Protein AF-A0A4Q7ZAU6-F1 (afdb_monomer_lite)

Foldseek 3Di:
DDDLVNCVVCLVVLLVVVDDDPVNVVSVVCCVVDVVSVVVSVVVNVVVVVVVPPPPPDDPDPVVVVVVVVCVVVVPDDDPDPPDDDDDDD

Structure (mmCIF, N/CA/C/O backbone):
data_AF-A0A4Q7ZAU6-F1
#
_entry.id   AF-A0A4Q7ZAU6-F1
#
loop_
_atom_site.group_PDB
_atom_site.id
_atom_site.type_symbol
_atom_site.label_atom_id
_atom_site.label_alt_id
_atom_site.label_comp_id
_atom_site.label_asym_id
_atom_site.label_entity_id
_atom_site.label_seq_id
_atom_site.pdbx_PDB_ins_code
_atom_site.Cartn_x
_atom_site.Cartn_y
_atom_site.Cartn_z
_atom_site.occupancy
_atom_site.B_iso_or_equiv
_atom_site.auth_seq_id
_atom_site.auth_comp_id
_atom_site.auth_asym_id
_atom_site.auth_atom_id
_atom_site.pdbx_PDB_model_num
ATOM 1 N N . MET A 1 1 ? 16.412 8.966 -6.708 1.00 61.72 1 MET A N 1
ATOM 2 C CA . MET A 1 1 ? 16.454 8.210 -5.436 1.00 61.72 1 MET A CA 1
ATOM 3 C C . MET A 1 1 ? 15.063 8.193 -4.826 1.00 61.72 1 MET A C 1
ATOM 5 O O . MET A 1 1 ? 14.560 9.257 -4.498 1.00 61.72 1 MET A O 1
ATOM 9 N N . LEU A 1 2 ? 14.436 7.022 -4.713 1.00 73.25 2 LEU A N 1
ATOM 10 C CA . LEU A 1 2 ? 13.176 6.859 -3.980 1.00 73.25 2 LEU A CA 1
ATOM 11 C C . LEU A 1 2 ? 13.484 6.748 -2.486 1.00 73.25 2 LEU A C 1
ATOM 13 O O . LEU A 1 2 ? 14.310 5.919 -2.094 1.00 73.25 2 LEU A O 1
ATOM 17 N N . ARG A 1 3 ? 12.849 7.583 -1.664 1.00 84.56 3 ARG A N 1
ATOM 18 C CA . ARG A 1 3 ? 12.967 7.520 -0.204 1.00 84.56 3 ARG A CA 1
ATOM 19 C C . ARG A 1 3 ? 11.901 6.574 0.342 1.00 84.56 3 ARG A C 1
ATOM 21 O O . ARG A 1 3 ? 10.824 6.442 -0.234 1.00 84.56 3 ARG A O 1
ATOM 28 N N . CYS A 1 4 ? 12.152 5.975 1.506 1.00 85.69 4 CYS A N 1
ATOM 29 C CA . CYS A 1 4 ? 11.164 5.125 2.184 1.00 85.69 4 CYS A CA 1
ATOM 30 C C . CYS A 1 4 ? 9.811 5.842 2.380 1.00 85.69 4 CYS A C 1
ATOM 32 O O . CYS A 1 4 ? 8.761 5.217 2.282 1.00 85.69 4 CYS A O 1
ATOM 34 N N . ARG A 1 5 ? 9.822 7.168 2.592 1.00 87.38 5 ARG A N 1
ATOM 35 C CA . ARG A 1 5 ? 8.600 7.982 2.716 1.00 87.38 5 ARG A CA 1
ATOM 36 C C . ARG A 1 5 ? 7.767 8.008 1.433 1.00 87.38 5 ARG A C 1
ATOM 38 O O . ARG A 1 5 ? 6.544 8.013 1.508 1.00 87.38 5 ARG A O 1
ATOM 45 N N . ASP A 1 6 ? 8.417 7.976 0.273 1.00 88.38 6 ASP A N 1
ATOM 46 C CA . ASP A 1 6 ? 7.726 7.942 -1.017 1.00 88.38 6 ASP A CA 1
ATOM 47 C C . ASP A 1 6 ? 7.018 6.592 -1.206 1.00 88.38 6 ASP A C 1
ATOM 49 O O . ASP A 1 6 ? 5.900 6.551 -1.716 1.00 88.38 6 ASP A O 1
ATOM 53 N N . ILE A 1 7 ? 7.621 5.498 -0.710 1.00 88.81 7 ILE A N 1
ATOM 54 C CA . ILE A 1 7 ? 6.994 4.166 -0.686 1.00 88.81 7 ILE A CA 1
ATOM 55 C C . ILE A 1 7 ? 5.739 4.153 0.179 1.00 88.81 7 ILE A C 1
ATOM 57 O O . ILE A 1 7 ? 4.750 3.550 -0.214 1.00 88.81 7 ILE A O 1
ATOM 61 N N . VAL A 1 8 ? 5.765 4.814 1.337 1.00 87.62 8 VAL A N 1
ATOM 62 C CA . VAL A 1 8 ? 4.588 4.915 2.211 1.00 87.62 8 VAL A CA 1
ATOM 63 C C . VAL A 1 8 ? 3.497 5.752 1.543 1.00 87.62 8 VAL A C 1
ATOM 65 O O . VAL A 1 8 ? 2.345 5.337 1.509 1.00 87.62 8 VAL A O 1
ATOM 68 N N . ARG A 1 9 ? 3.864 6.881 0.926 1.00 89.19 9 ARG A N 1
ATOM 69 C CA . ARG A 1 9 ? 2.909 7.789 0.276 1.00 89.19 9 ARG A CA 1
ATOM 70 C C . ARG A 1 9 ? 2.176 7.160 -0.909 1.00 89.19 9 ARG A C 1
ATOM 72 O O . ARG A 1 9 ? 0.999 7.429 -1.095 1.00 89.19 9 ARG A O 1
ATOM 79 N N . HIS A 1 10 ? 2.861 6.349 -1.714 1.00 88.25 10 HIS A N 1
ATOM 80 C CA . HIS A 1 10 ? 2.252 5.683 -2.874 1.00 88.25 10 HIS A CA 1
ATOM 81 C C . HIS A 1 10 ? 2.049 4.175 -2.662 1.00 88.25 10 HIS A C 1
ATOM 83 O O . HIS A 1 10 ? 1.787 3.444 -3.616 1.00 88.25 10 HIS A O 1
ATOM 89 N N . GLY A 1 11 ? 2.187 3.685 -1.428 1.00 85.25 11 GLY A N 1
ATOM 90 C CA . GLY A 1 11 ? 2.107 2.259 -1.113 1.00 85.25 11 GLY A CA 1
ATOM 91 C C . GLY A 1 11 ? 0.732 1.680 -1.417 1.00 85.25 11 GLY A C 1
ATOM 92 O O . GLY A 1 11 ? 0.636 0.578 -1.953 1.00 85.25 11 GLY A O 1
ATOM 93 N N . GLU A 1 12 ? -0.318 2.455 -1.161 1.00 84.94 12 GLU A N 1
ATOM 94 C CA . GLU A 1 12 ? -1.692 2.079 -1.481 1.00 84.94 12 GLU A CA 1
ATOM 95 C C . GLU A 1 12 ? -1.896 1.928 -2.992 1.00 84.94 12 GLU A C 1
ATOM 97 O O . GLU A 1 12 ? -2.234 0.836 -3.435 1.00 84.94 12 GLU A O 1
ATOM 102 N N . ALA A 1 13 ? -1.543 2.942 -3.793 1.00 85.69 13 ALA A N 1
ATOM 103 C CA . ALA A 1 13 ? -1.617 2.891 -5.260 1.00 85.69 13 ALA A CA 1
ATOM 104 C C . ALA A 1 13 ? -0.754 1.764 -5.877 1.00 85.69 13 ALA A C 1
ATOM 106 O O . ALA A 1 13 ? -1.026 1.236 -6.961 1.00 85.69 13 ALA A O 1
ATOM 107 N N . PHE A 1 14 ? 0.326 1.371 -5.191 1.00 87.12 14 PHE A N 1
ATOM 108 C CA . PHE A 1 14 ? 1.165 0.242 -5.592 1.00 87.12 14 PHE A CA 1
ATOM 109 C C . PHE A 1 14 ? 0.461 -1.096 -5.348 1.00 87.12 14 PHE A C 1
ATOM 111 O O . PHE A 1 14 ? 0.512 -1.982 -6.212 1.00 87.12 14 PHE A O 1
ATOM 118 N N . VAL A 1 15 ? -0.167 -1.238 -4.175 1.00 87.12 15 VAL A N 1
ATOM 119 C CA . VAL A 1 15 ? -0.921 -2.426 -3.762 1.00 87.12 15 VAL A CA 1
ATOM 120 C C . VAL A 1 15 ? -2.236 -2.538 -4.541 1.00 87.12 15 VAL A C 1
ATOM 122 O O . VAL A 1 15 ? -2.599 -3.653 -4.911 1.00 87.12 15 VAL A O 1
ATOM 125 N N . SER A 1 16 ? -2.901 -1.421 -4.857 1.00 83.69 16 SER A N 1
ATOM 126 C CA . SER A 1 16 ? -4.121 -1.365 -5.672 1.00 83.69 16 SER A CA 1
ATOM 127 C C . SER A 1 16 ? -3.886 -1.684 -7.145 1.00 83.69 16 SER A C 1
ATOM 129 O O . SER A 1 16 ? -4.791 -2.180 -7.806 1.00 83.69 16 SER A O 1
ATOM 131 N N . GLY A 1 17 ? -2.654 -1.519 -7.634 1.00 81.69 17 GLY A N 1
ATOM 132 C CA . GLY A 1 17 ? -2.292 -1.835 -9.017 1.00 81.69 17 GLY A CA 1
ATOM 133 C C . GLY A 1 17 ? -2.530 -0.685 -9.998 1.00 81.69 17 GLY A C 1
ATOM 134 O O . GLY A 1 17 ? -2.305 -0.859 -11.195 1.00 81.69 17 GLY A O 1
ATOM 135 N N . GLU A 1 18 ? -2.904 0.495 -9.503 1.00 78.88 18 GLU A N 1
ATOM 136 C CA . GLU A 1 18 ? -3.118 1.710 -10.301 1.00 78.88 18 GLU A CA 1
ATOM 137 C C . GLU A 1 18 ? -1.816 2.275 -10.888 1.00 78.88 18 GLU A C 1
ATOM 139 O O . GLU A 1 18 ? -1.819 2.947 -11.919 1.00 78.88 18 GLU A O 1
ATOM 144 N N . MET A 1 19 ? -0.663 1.971 -10.282 1.00 75.25 19 MET A N 1
ATOM 145 C CA . MET A 1 19 ? 0.631 2.411 -10.805 1.00 75.25 19 MET A CA 1
ATOM 146 C C . MET A 1 19 ? 1.187 1.470 -11.884 1.00 75.25 19 MET A C 1
ATOM 148 O O . MET A 1 19 ? 1.617 0.349 -11.586 1.00 75.25 19 MET A O 1
ATOM 152 N N . ARG A 1 20 ? 1.272 1.975 -13.125 1.00 75.94 20 ARG A N 1
ATOM 153 C CA . ARG A 1 20 ? 1.867 1.306 -14.300 1.00 75.94 20 ARG A CA 1
ATOM 154 C C . ARG A 1 20 ? 3.141 2.016 -14.794 1.00 75.94 20 ARG A C 1
ATOM 156 O O . ARG A 1 20 ? 3.336 3.210 -14.574 1.00 75.94 20 ARG A O 1
ATOM 163 N N . GLY A 1 21 ? 4.026 1.263 -15.452 1.00 83.12 21 GLY A N 1
ATOM 164 C CA . GLY A 1 21 ? 5.246 1.774 -16.095 1.00 83.12 21 GLY A CA 1
ATOM 165 C C . GLY A 1 21 ? 6.471 1.904 -15.178 1.00 83.12 21 GLY A C 1
ATOM 166 O O . GLY A 1 21 ? 6.622 1.183 -14.190 1.00 83.12 21 GLY A O 1
ATOM 167 N N . TRP A 1 22 ? 7.357 2.850 -15.502 1.00 82.75 22 TRP A N 1
ATOM 168 C CA . TRP A 1 22 ? 8.671 3.047 -14.864 1.00 82.75 22 TRP A CA 1
ATOM 169 C C . TRP A 1 22 ? 8.621 3.289 -13.352 1.00 82.75 22 TRP A C 1
ATOM 171 O O . TRP A 1 22 ? 9.514 2.880 -12.609 1.00 82.75 22 TRP A O 1
ATOM 181 N N . ARG A 1 23 ? 7.535 3.901 -12.872 1.00 82.94 23 ARG A N 1
ATOM 182 C CA . ARG A 1 23 ? 7.323 4.177 -11.445 1.00 82.94 23 ARG A CA 1
ATOM 183 C C . ARG A 1 23 ? 7.222 2.886 -10.626 1.00 82.94 23 ARG A C 1
ATOM 185 O O . ARG A 1 23 ? 7.763 2.807 -9.524 1.00 82.94 23 ARG A O 1
ATOM 192 N N . ARG A 1 24 ? 6.604 1.846 -11.202 1.00 86.94 24 ARG A N 1
ATOM 193 C CA . ARG A 1 24 ? 6.471 0.518 -10.587 1.00 86.94 24 ARG A CA 1
ATOM 194 C C . ARG A 1 24 ? 7.815 -0.208 -10.519 1.00 86.94 24 ARG A C 1
ATOM 196 O O . ARG A 1 24 ? 8.107 -0.832 -9.501 1.00 86.94 24 ARG A O 1
ATOM 203 N N . ALA A 1 25 ? 8.642 -0.079 -11.560 1.00 86.94 25 ALA A N 1
ATOM 204 C CA . ALA A 1 25 ? 9.988 -0.654 -11.596 1.00 86.94 25 ALA A CA 1
ATOM 205 C C . ALA A 1 25 ? 10.902 -0.035 -10.523 1.00 86.94 25 ALA A C 1
ATOM 207 O O . ALA A 1 25 ? 11.563 -0.762 -9.784 1.00 86.94 25 ALA A O 1
ATOM 208 N N . GLY A 1 26 ? 10.870 1.294 -10.356 1.00 88.75 26 GLY A N 1
ATOM 209 C CA . GLY A 1 26 ? 11.619 1.976 -9.293 1.00 88.75 26 GLY A CA 1
ATOM 210 C C . GLY A 1 26 ? 11.197 1.545 -7.882 1.00 88.75 26 GLY A C 1
ATOM 211 O O . GLY A 1 26 ? 12.048 1.327 -7.018 1.00 88.75 26 GLY A O 1
ATOM 212 N N . PHE A 1 27 ? 9.892 1.357 -7.656 1.00 88.81 27 PHE A N 1
ATOM 213 C CA . PHE A 1 27 ? 9.362 0.809 -6.401 1.00 88.81 27 PHE A CA 1
ATOM 214 C C . PHE A 1 27 ? 9.880 -0.604 -6.128 1.00 88.81 27 PHE A C 1
ATOM 216 O O . PHE A 1 27 ? 10.334 -0.888 -5.020 1.00 88.81 27 PHE A O 1
ATOM 223 N N . TRP A 1 28 ? 9.846 -1.476 -7.140 1.00 88.31 28 TRP A N 1
ATOM 224 C CA . TRP A 1 28 ? 10.362 -2.843 -7.051 1.00 88.31 28 TRP A CA 1
ATOM 225 C C . TRP A 1 28 ? 11.849 -2.878 -6.707 1.00 88.31 28 TRP A C 1
ATOM 227 O O . TRP A 1 28 ? 12.246 -3.599 -5.794 1.00 88.31 28 TRP A O 1
ATOM 237 N N . LEU A 1 29 ? 12.651 -2.047 -7.378 1.00 90.75 29 LEU A N 1
ATOM 238 C CA . LEU A 1 29 ? 14.077 -1.916 -7.098 1.00 90.75 29 LEU A CA 1
ATOM 239 C C . LEU A 1 29 ? 14.312 -1.489 -5.644 1.00 90.75 29 LEU A C 1
ATOM 241 O O . LEU A 1 29 ? 15.079 -2.121 -4.925 1.00 90.75 29 LEU A O 1
ATOM 245 N N . HIS A 1 30 ? 13.605 -0.462 -5.165 1.00 90.25 30 HIS A N 1
ATOM 246 C CA . HIS A 1 30 ? 13.733 -0.009 -3.780 1.00 90.25 30 HIS A CA 1
ATOM 247 C C . HIS A 1 30 ? 13.321 -1.091 -2.771 1.00 90.25 30 HIS A C 1
ATOM 249 O O . HIS A 1 30 ? 14.015 -1.313 -1.778 1.00 90.25 30 HIS A O 1
ATOM 255 N N . LEU A 1 31 ? 12.216 -1.797 -3.028 1.00 89.62 31 LEU A N 1
ATOM 256 C CA . LEU A 1 31 ? 11.772 -2.933 -2.221 1.00 89.62 31 LEU A CA 1
ATOM 257 C C . LEU A 1 31 ? 12.820 -4.048 -2.197 1.00 89.62 31 LEU A C 1
ATOM 259 O O . LEU A 1 31 ? 12.956 -4.700 -1.168 1.00 89.62 31 LEU A O 1
ATOM 263 N N . LEU A 1 32 ? 13.590 -4.245 -3.272 1.00 90.25 32 LEU A N 1
ATOM 264 C CA . LEU A 1 32 ? 14.655 -5.245 -3.332 1.00 90.25 32 LEU A CA 1
ATOM 265 C C . LEU A 1 32 ? 15.811 -4.932 -2.367 1.00 90.25 32 LEU A C 1
ATOM 267 O O . LEU A 1 32 ? 16.347 -5.854 -1.747 1.00 90.25 32 LEU A O 1
ATOM 271 N N . PHE A 1 33 ? 16.132 -3.654 -2.157 1.00 90.00 33 PHE A N 1
ATOM 272 C CA . PHE A 1 33 ? 17.210 -3.224 -1.257 1.00 90.00 33 PHE A CA 1
ATOM 273 C C . PHE A 1 33 ? 16.729 -2.948 0.178 1.00 90.00 33 PHE A C 1
ATOM 275 O O . PHE A 1 33 ? 17.388 -3.329 1.143 1.00 90.00 33 PHE A O 1
ATOM 282 N N . CYS A 1 34 ? 15.542 -2.366 0.364 1.00 91.69 34 CYS A N 1
ATOM 283 C CA . CYS A 1 34 ? 15.046 -1.960 1.680 1.00 91.69 34 CYS A CA 1
ATOM 284 C C . CYS A 1 34 ? 14.155 -3.034 2.329 1.00 91.69 34 CYS A C 1
ATOM 286 O O . CYS A 1 34 ? 13.024 -3.300 1.913 1.00 91.69 34 CYS A O 1
ATOM 288 N N . ARG A 1 35 ? 14.646 -3.665 3.404 1.00 91.62 35 ARG A N 1
ATOM 289 C CA . ARG A 1 35 ? 13.895 -4.694 4.155 1.00 91.62 35 ARG A CA 1
ATOM 290 C C . ARG A 1 35 ? 12.687 -4.121 4.909 1.00 91.62 35 ARG A C 1
ATOM 292 O O . ARG A 1 35 ? 11.650 -4.780 4.960 1.00 91.62 35 ARG A O 1
ATOM 299 N N . TYR A 1 36 ? 12.788 -2.895 5.427 1.00 91.88 36 TYR A N 1
ATOM 300 C CA . TYR A 1 36 ? 11.700 -2.224 6.151 1.00 91.88 36 TYR A CA 1
ATOM 301 C C . TYR A 1 36 ? 10.497 -1.954 5.249 1.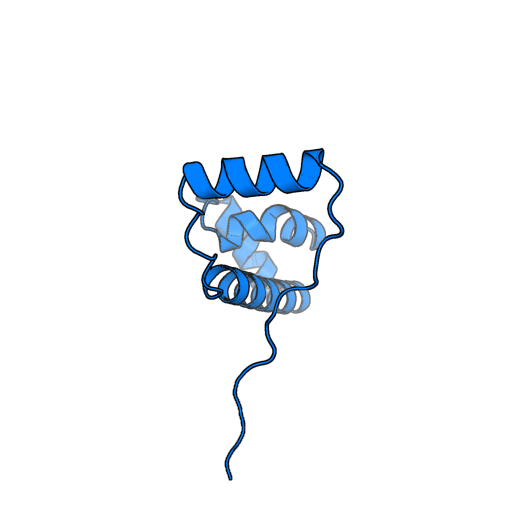00 91.88 36 TYR A C 1
ATOM 303 O O . TYR A 1 36 ? 9.378 -2.334 5.586 1.00 91.88 36 TYR A O 1
ATOM 311 N N . CYS A 1 37 ? 10.738 -1.409 4.052 1.00 90.94 37 CYS A N 1
ATOM 312 C CA . CYS A 1 37 ? 9.680 -1.180 3.070 1.00 90.94 37 CYS A CA 1
ATOM 313 C C . CYS A 1 37 ? 9.006 -2.492 2.640 1.00 90.94 37 CYS A C 1
ATOM 315 O O . CYS A 1 37 ? 7.786 -2.542 2.506 1.00 90.94 37 CYS A O 1
ATOM 317 N N . ARG A 1 38 ? 9.760 -3.595 2.512 1.00 92.00 38 ARG A N 1
ATOM 318 C CA . ARG A 1 38 ? 9.178 -4.929 2.261 1.00 92.00 38 ARG A CA 1
ATOM 319 C C . ARG A 1 38 ? 8.271 -5.417 3.386 1.00 92.00 38 ARG A C 1
ATOM 321 O O . ARG A 1 38 ? 7.281 -6.092 3.112 1.00 92.00 38 ARG A O 1
ATOM 328 N N . ARG A 1 39 ? 8.622 -5.151 4.646 1.00 93.44 39 ARG A N 1
ATOM 329 C CA . ARG A 1 39 ? 7.773 -5.502 5.795 1.00 93.44 39 ARG A CA 1
ATOM 330 C C . ARG A 1 39 ? 6.503 -4.652 5.801 1.00 93.44 39 ARG A C 1
ATOM 332 O O . ARG A 1 39 ? 5.420 -5.209 5.928 1.00 93.44 39 ARG A O 1
ATOM 339 N N . TYR A 1 40 ? 6.640 -3.350 5.569 1.00 91.81 40 TYR A N 1
ATOM 340 C CA . TYR A 1 40 ? 5.515 -2.423 5.468 1.00 91.81 40 TYR A CA 1
ATOM 341 C C . TYR A 1 40 ? 4.518 -2.825 4.371 1.00 91.81 40 TYR A C 1
ATOM 343 O O . TYR A 1 40 ? 3.335 -2.975 4.651 1.00 91.81 40 TYR A O 1
ATOM 351 N N . ILE A 1 41 ? 4.981 -3.095 3.144 1.00 90.38 41 ILE A N 1
ATOM 352 C CA . ILE A 1 41 ? 4.088 -3.497 2.043 1.00 90.38 41 ILE A CA 1
ATOM 353 C C . ILE A 1 41 ? 3.394 -4.834 2.325 1.00 90.38 41 ILE A C 1
ATOM 355 O O . ILE A 1 41 ? 2.240 -5.011 1.942 1.00 90.38 41 ILE A O 1
ATOM 359 N N . ARG A 1 42 ? 4.062 -5.776 3.003 1.00 91.56 42 ARG A N 1
ATOM 360 C CA . ARG A 1 42 ? 3.411 -7.020 3.441 1.00 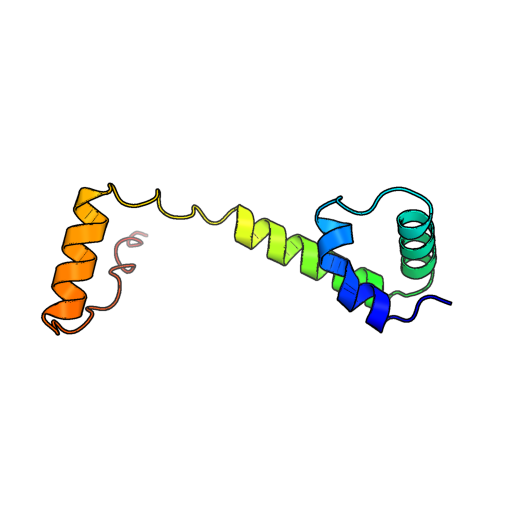91.56 42 ARG A CA 1
ATOM 361 C C . ARG A 1 42 ? 2.277 -6.740 4.421 1.00 91.56 42 ARG A C 1
ATOM 363 O O . ARG A 1 42 ? 1.178 -7.222 4.185 1.00 91.56 42 ARG A O 1
ATOM 370 N N . GLN A 1 43 ? 2.523 -5.914 5.438 1.00 92.44 43 GLN A N 1
ATOM 371 C CA . GLN A 1 43 ? 1.485 -5.503 6.384 1.00 92.44 43 GLN A CA 1
ATOM 372 C C . GLN A 1 43 ? 0.316 -4.818 5.668 1.00 92.44 43 GLN A C 1
ATOM 374 O O . GLN A 1 43 ? -0.831 -5.177 5.894 1.00 92.44 43 GLN A O 1
ATOM 379 N N . LEU A 1 44 ? 0.609 -3.883 4.760 1.00 91.69 44 LEU A N 1
ATOM 380 C CA . LEU A 1 44 ? -0.408 -3.143 4.017 1.00 91.69 44 LEU A CA 1
ATOM 381 C C . LEU A 1 44 ? -1.296 -4.065 3.166 1.00 91.69 44 LEU A C 1
ATOM 383 O O . LEU A 1 44 ? -2.506 -3.868 3.103 1.00 91.69 44 LEU A O 1
ATOM 387 N N . ARG A 1 45 ? -0.715 -5.099 2.543 1.00 90.31 45 ARG A N 1
ATOM 388 C CA . ARG A 1 45 ? -1.481 -6.119 1.808 1.00 90.31 45 ARG A CA 1
ATOM 389 C C . ARG A 1 45 ? -2.398 -6.916 2.726 1.00 90.31 45 ARG A C 1
ATOM 391 O O . ARG A 1 45 ? -3.541 -7.137 2.351 1.00 90.31 45 ARG A O 1
ATOM 398 N N . THR A 1 46 ? -1.917 -7.314 3.903 1.00 91.69 46 THR A N 1
ATOM 399 C CA . THR A 1 46 ? -2.738 -8.021 4.893 1.00 91.69 46 THR A CA 1
ATOM 400 C C . THR A 1 46 ? -3.886 -7.144 5.372 1.00 91.69 46 THR A C 1
ATOM 402 O O . THR A 1 46 ? -5.026 -7.584 5.327 1.00 91.69 46 THR A O 1
ATOM 405 N N . THR A 1 47 ? -3.613 -5.894 5.759 1.00 90.00 47 THR A N 1
ATOM 406 C CA . THR A 1 47 ? -4.655 -4.943 6.172 1.00 90.00 47 THR A CA 1
ATOM 407 C C . THR A 1 47 ? -5.705 -4.782 5.078 1.00 90.00 47 THR A C 1
ATOM 409 O O . THR A 1 47 ? -6.886 -4.930 5.356 1.00 90.00 47 THR A O 1
ATOM 412 N N . ARG A 1 48 ? -5.289 -4.574 3.822 1.00 88.44 48 ARG A N 1
ATOM 413 C CA . ARG A 1 48 ? -6.223 -4.469 2.695 1.00 88.44 48 ARG A CA 1
ATOM 414 C C . ARG A 1 48 ? -7.049 -5.739 2.499 1.00 88.44 48 ARG A C 1
ATOM 416 O O . ARG A 1 48 ? -8.249 -5.638 2.291 1.00 88.44 48 ARG A O 1
ATOM 423 N N . ALA A 1 49 ? -6.416 -6.909 2.551 1.00 87.81 49 ALA A N 1
ATOM 424 C CA . ALA A 1 49 ? -7.106 -8.183 2.384 1.00 87.81 49 ALA A CA 1
ATOM 425 C C . ALA A 1 49 ? -8.153 -8.395 3.483 1.00 87.81 49 ALA A C 1
ATOM 427 O O . ALA A 1 49 ? -9.273 -8.775 3.175 1.00 87.81 49 ALA A O 1
ATOM 428 N N . VAL A 1 50 ? -7.822 -8.078 4.738 1.00 88.50 50 VAL A N 1
ATOM 429 C CA . VAL A 1 50 ? -8.775 -8.125 5.856 1.00 88.50 50 VAL A CA 1
ATOM 430 C C .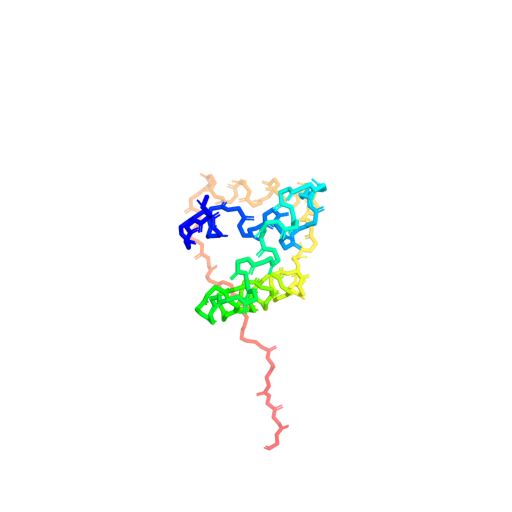 VAL A 1 50 ? -9.916 -7.137 5.631 1.00 88.50 50 VAL A C 1
ATOM 432 O O . VAL A 1 50 ? -11.072 -7.525 5.721 1.00 88.50 50 VAL A O 1
ATOM 435 N N . SER A 1 51 ? -9.617 -5.888 5.267 1.00 85.88 51 SER A N 1
ATOM 436 C CA . SER A 1 51 ? -10.648 -4.883 4.981 1.00 85.88 51 SER A CA 1
ATOM 437 C C . SER A 1 51 ? -11.575 -5.275 3.826 1.00 85.88 51 SER A C 1
ATOM 439 O O . SER A 1 51 ? -12.737 -4.900 3.847 1.00 85.88 51 SER A O 1
ATOM 441 N N . GLN A 1 52 ? -11.080 -6.017 2.832 1.00 83.75 52 GLN A N 1
ATOM 442 C CA . GLN A 1 52 ? -11.880 -6.517 1.706 1.00 83.75 52 GLN A CA 1
ATOM 443 C C . GLN A 1 52 ? -12.626 -7.820 2.019 1.00 83.75 52 GLN A C 1
ATOM 445 O O . GLN A 1 52 ? -13.635 -8.103 1.384 1.00 83.75 52 GLN A O 1
ATOM 450 N N . ALA A 1 53 ? -12.110 -8.630 2.945 1.00 81.94 53 ALA A N 1
ATOM 451 C CA . ALA A 1 53 ? -12.711 -9.897 3.354 1.00 81.94 53 ALA A CA 1
ATOM 452 C C . ALA A 1 53 ? -13.799 -9.721 4.417 1.00 81.94 53 ALA A C 1
ATOM 454 O O . ALA A 1 53 ? -14.602 -10.630 4.618 1.00 81.94 53 ALA A O 1
ATOM 455 N N . LEU A 1 54 ? -13.825 -8.577 5.105 1.00 78.25 54 LEU A N 1
ATOM 456 C CA . LEU A 1 54 ? -14.951 -8.221 5.951 1.00 78.25 54 LEU A CA 1
ATOM 457 C C . LEU A 1 54 ? -16.185 -8.074 5.055 1.00 78.25 54 LEU A C 1
ATOM 459 O O . LEU A 1 54 ? -16.149 -7.255 4.133 1.00 78.25 54 LEU A O 1
ATOM 463 N N . PRO A 1 55 ? -17.263 -8.844 5.296 1.00 66.06 55 PRO A N 1
ATOM 464 C CA . PRO A 1 55 ? -18.527 -8.585 4.639 1.00 66.06 55 PRO A CA 1
ATOM 465 C C . PRO A 1 55 ? -18.942 -7.181 5.063 1.00 66.06 55 PRO A C 1
ATOM 467 O O . PRO A 1 55 ? -19.301 -6.944 6.218 1.00 66.06 55 PRO A O 1
ATOM 470 N N . LEU A 1 56 ? -18.820 -6.227 4.143 1.00 64.75 56 LEU A N 1
ATOM 471 C CA . LEU A 1 56 ? -19.510 -4.963 4.295 1.00 64.75 56 LEU A CA 1
ATOM 472 C C . LEU A 1 56 ? -20.980 -5.363 4.322 1.00 64.75 56 LEU A C 1
ATOM 474 O O . LEU A 1 56 ? -21.441 -5.985 3.364 1.00 64.75 56 LEU A O 1
ATOM 478 N N . ALA A 1 57 ? -21.650 -5.140 5.456 1.00 65.56 57 ALA A N 1
ATOM 479 C CA . ALA A 1 57 ? -23.078 -5.396 5.562 1.00 65.56 57 ALA A CA 1
ATOM 480 C C . ALA A 1 57 ? -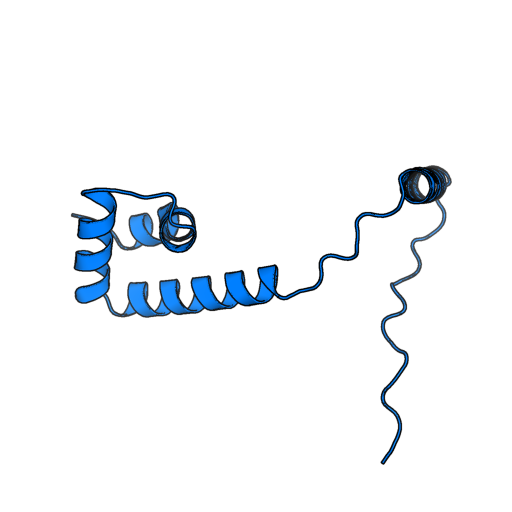23.738 -4.833 4.300 1.00 65.56 57 ALA A C 1
ATOM 482 O O . ALA A 1 57 ? -23.407 -3.708 3.903 1.00 65.56 57 ALA A O 1
ATOM 483 N N . GLU A 1 58 ? -24.557 -5.657 3.639 1.00 68.56 58 GLU A N 1
ATOM 484 C CA . GLU A 1 58 ? -25.296 -5.257 2.444 1.00 68.56 58 GLU A CA 1
ATOM 485 C C . GLU A 1 58 ? -25.869 -3.863 2.703 1.00 68.56 58 GLU A C 1
ATOM 487 O O . GLU A 1 58 ? -26.377 -3.608 3.802 1.00 68.56 58 GLU A O 1
ATOM 492 N N . ALA A 1 59 ? -25.695 -2.943 1.749 1.00 66.75 59 ALA A N 1
ATOM 493 C CA . ALA A 1 59 ? -26.193 -1.588 1.927 1.00 66.75 59 ALA A CA 1
ATOM 494 C C . ALA A 1 59 ? -27.672 -1.685 2.343 1.00 66.75 59 ALA A C 1
ATOM 496 O O . ALA A 1 59 ? -28.413 -2.416 1.675 1.00 66.75 59 ALA A O 1
ATOM 497 N N . PRO A 1 60 ? -28.090 -1.020 3.441 1.00 68.88 60 PRO A N 1
ATOM 498 C CA . PRO A 1 60 ? -29.469 -1.098 3.896 1.00 68.88 60 PRO A CA 1
ATOM 499 C C . PRO A 1 60 ? -30.392 -0.758 2.733 1.00 68.88 60 PRO A C 1
ATOM 501 O O . PRO A 1 60 ? -30.053 0.099 1.904 1.00 68.88 60 PRO A O 1
ATOM 504 N N . ALA A 1 61 ? -31.550 -1.413 2.664 1.00 76.06 61 ALA A N 1
ATOM 505 C CA . ALA A 1 61 ? -32.563 -1.001 1.703 1.00 76.06 61 ALA A CA 1
ATOM 506 C C . ALA A 1 61 ? -32.827 0.513 1.877 1.00 76.06 61 ALA A C 1
ATOM 508 O O . ALA A 1 61 ? -32.726 1.009 3.002 1.00 76.06 61 ALA A O 1
ATOM 509 N N . PRO A 1 62 ? -33.147 1.265 0.807 1.00 72.31 62 PRO A N 1
ATOM 510 C CA . PRO A 1 62 ? -33.343 2.716 0.891 1.00 72.31 62 PRO A CA 1
ATOM 511 C C . PRO A 1 62 ? -34.280 3.124 2.040 1.00 72.31 62 PRO A C 1
ATOM 513 O O . PRO A 1 62 ? -33.967 4.034 2.803 1.00 72.31 62 PRO A O 1
ATOM 516 N N . ASP A 1 63 ? -35.346 2.346 2.236 1.00 79.12 63 ASP A N 1
ATOM 517 C CA . ASP A 1 63 ? -36.342 2.544 3.290 1.00 79.12 63 ASP A CA 1
ATOM 518 C C . ASP A 1 63 ? -35.759 2.376 4.711 1.00 79.12 63 ASP A C 1
ATOM 520 O O . ASP A 1 63 ? -36.172 3.044 5.656 1.00 79.12 63 ASP A O 1
ATOM 524 N N . GLU A 1 64 ? -34.771 1.496 4.887 1.00 79.81 64 GLU A N 1
ATOM 525 C CA . GLU A 1 64 ? -34.09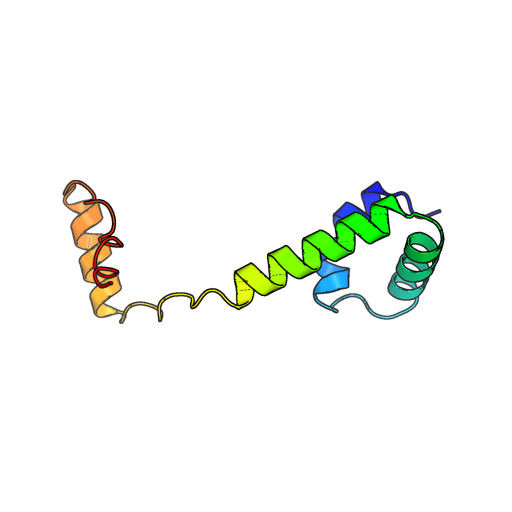6 1.242 6.166 1.00 79.81 64 GLU A CA 1
ATOM 526 C C . GLU A 1 64 ? -33.128 2.380 6.528 1.00 79.81 64 GLU A C 1
ATOM 528 O O . GLU A 1 64 ? -32.963 2.721 7.704 1.00 79.81 64 GLU A O 1
ATOM 533 N N . LEU A 1 65 ? -32.540 3.019 5.511 1.00 83.62 65 LEU A N 1
ATOM 534 C CA . LEU A 1 65 ? -31.699 4.203 5.670 1.00 83.62 65 LEU A CA 1
ATOM 535 C C . LEU A 1 65 ? -32.516 5.404 6.166 1.00 83.62 65 LEU A C 1
ATOM 537 O O . LEU A 1 65 ? -32.081 6.105 7.083 1.00 83.62 65 LEU A O 1
ATOM 541 N N . ASP A 1 66 ? -33.713 5.601 5.607 1.00 84.31 66 ASP A N 1
ATOM 542 C CA . ASP A 1 66 ? -34.635 6.668 6.007 1.00 84.31 66 ASP A CA 1
ATOM 543 C C . ASP A 1 66 ? -35.132 6.478 7.449 1.00 84.31 66 ASP A C 1
ATOM 545 O O . ASP A 1 66 ? -35.166 7.431 8.232 1.00 84.31 66 ASP A O 1
ATOM 549 N N . VAL A 1 67 ? -35.437 5.237 7.846 1.00 84.25 67 VAL A N 1
ATOM 550 C CA . VAL A 1 67 ? -35.824 4.894 9.228 1.00 84.25 67 VAL A CA 1
ATOM 551 C C . VAL A 1 67 ? -34.683 5.152 10.219 1.00 84.25 67 VAL A C 1
ATOM 553 O O . VAL A 1 67 ? -34.907 5.704 11.300 1.00 84.25 67 VAL A O 1
ATOM 556 N N . LEU A 1 68 ? -33.447 4.783 9.868 1.00 84.81 68 LEU A N 1
ATOM 557 C CA . LEU A 1 68 ? -32.263 5.073 10.684 1.00 84.81 68 LEU A CA 1
ATOM 558 C C . LEU A 1 68 ? -32.025 6.578 10.827 1.00 84.81 68 LEU A C 1
ATOM 560 O O . LEU A 1 68 ? -31.738 7.054 11.928 1.00 84.81 68 LEU A O 1
ATOM 564 N N . LEU A 1 69 ? -32.165 7.327 9.733 1.00 87.75 69 LEU A N 1
ATOM 565 C CA . LEU A 1 69 ? -31.999 8.774 9.736 1.00 87.75 69 LEU A CA 1
ATOM 566 C C . LEU A 1 69 ? -33.056 9.451 10.615 1.00 87.75 69 LEU A C 1
ATOM 568 O O . LEU A 1 69 ? -32.699 10.277 11.455 1.00 87.75 69 LEU A O 1
ATOM 572 N N . ALA A 1 70 ? -34.326 9.054 10.491 1.00 87.38 70 ALA A N 1
ATOM 573 C CA . ALA A 1 70 ? -35.402 9.535 11.353 1.00 87.38 70 ALA A CA 1
ATOM 574 C C . ALA A 1 70 ? -35.086 9.279 12.836 1.00 87.38 70 ALA A C 1
ATOM 576 O O . ALA A 1 70 ? -35.178 10.189 13.655 1.00 87.38 70 ALA A O 1
ATOM 577 N N . ARG A 1 71 ? -34.581 8.085 13.175 1.00 82.38 71 ARG A N 1
ATOM 578 C CA . ARG A 1 71 ? -34.216 7.727 14.554 1.00 82.38 71 ARG A CA 1
ATOM 579 C C . ARG A 1 71 ? -33.067 8.564 15.128 1.00 82.38 71 ARG A C 1
ATOM 581 O O . ARG A 1 71 ? -33.076 8.873 16.320 1.00 82.38 71 ARG A O 1
ATOM 588 N N . ILE A 1 72 ? -32.082 8.924 14.303 1.00 88.94 72 ILE A N 1
ATOM 589 C CA . ILE A 1 72 ? -30.971 9.806 14.699 1.00 88.94 72 ILE A CA 1
ATOM 590 C C . ILE A 1 72 ? -31.476 11.239 14.918 1.00 88.94 72 ILE A C 1
ATOM 592 O O . ILE A 1 72 ? -31.080 11.883 15.889 1.00 88.94 72 ILE A O 1
ATOM 596 N N . LEU A 1 73 ? -32.367 11.727 14.048 1.00 89.31 73 LEU A N 1
ATOM 597 C CA . LEU A 1 73 ? -32.960 13.064 14.152 1.00 89.31 73 LEU A CA 1
ATOM 598 C C . LEU A 1 73 ? -33.909 13.199 15.353 1.00 89.31 73 LEU A C 1
ATOM 600 O O . LEU A 1 73 ? -33.963 14.259 15.971 1.00 89.31 73 LEU A O 1
ATOM 604 N N . GLU A 1 74 ? -34.604 12.123 15.725 1.00 83.81 74 GLU A N 1
ATOM 605 C CA . GLU A 1 74 ? -35.483 12.054 16.901 1.00 83.81 74 GLU A CA 1
ATOM 606 C C . GLU A 1 74 ? -34.720 11.930 18.237 1.00 83.81 74 GLU A C 1
ATOM 608 O O . GLU A 1 74 ? -35.330 11.942 19.306 1.00 83.81 74 GLU A O 1
ATOM 613 N N . GLY A 1 75 ? -33.384 11.838 18.209 1.00 68.62 75 GLY A N 1
ATOM 614 C CA . GLY A 1 75 ? -32.549 11.861 19.414 1.00 68.62 75 GLY A CA 1
ATOM 615 C C . GLY A 1 75 ? -32.620 10.590 20.267 1.00 68.62 75 GLY A C 1
ATOM 616 O O . GLY A 1 75 ? -32.247 10.619 21.442 1.00 68.62 75 GLY A O 1
ATOM 617 N N . ALA A 1 76 ? -33.081 9.467 19.707 1.00 60.66 76 ALA A N 1
ATOM 618 C CA . ALA A 1 76 ? -33.086 8.196 20.422 1.00 60.66 76 ALA A CA 1
ATOM 619 C C . ALA A 1 76 ? -31.637 7.746 20.711 1.00 60.66 76 ALA A C 1
ATOM 621 O O . ALA A 1 76 ? -30.809 7.745 19.795 1.00 60.66 76 ALA A O 1
ATOM 622 N N . PRO A 1 77 ? -31.297 7.333 21.950 1.00 51.47 77 PRO A N 1
ATOM 623 C CA . PRO A 1 77 ? -29.944 6.890 22.258 1.00 51.47 77 PRO A CA 1
ATOM 624 C C . PRO A 1 77 ? -29.581 5.673 21.400 1.00 51.47 77 PRO A C 1
ATOM 626 O O . PRO A 1 77 ? -30.335 4.698 21.312 1.00 51.47 77 PRO A O 1
ATOM 629 N N . ALA A 1 78 ? -28.416 5.750 20.758 1.00 50.91 78 ALA A N 1
ATOM 630 C CA . ALA A 1 78 ? -27.818 4.653 20.018 1.00 50.91 78 ALA A CA 1
ATOM 631 C C . ALA A 1 78 ? -27.605 3.463 20.964 1.00 50.91 78 ALA A C 1
ATOM 633 O O . ALA A 1 78 ? -26.772 3.514 21.868 1.00 50.91 78 ALA A O 1
ATOM 634 N N . GLN A 1 79 ? -28.366 2.389 20.758 1.00 54.19 79 GLN A N 1
ATOM 635 C CA . GLN A 1 79 ? -28.092 1.120 21.419 1.00 54.19 79 GLN A CA 1
ATOM 636 C C . GLN A 1 79 ? -26.824 0.518 20.793 1.00 54.19 79 GLN A C 1
ATOM 638 O O . GLN A 1 79 ? -26.713 0.498 19.563 1.00 54.19 79 GLN A O 1
ATOM 643 N N . PRO A 1 80 ? -25.870 0.014 21.593 1.00 46.06 80 PRO A N 1
ATOM 644 C CA . PRO A 1 80 ? -24.724 -0.706 21.066 1.00 46.06 80 PRO A CA 1
ATOM 645 C C . PRO A 1 80 ? -25.178 -1.980 20.343 1.00 46.06 80 PRO A C 1
ATOM 647 O O . PRO A 1 80 ? -25.986 -2.761 20.842 1.00 46.06 80 PRO A O 1
ATOM 650 N N . SER A 1 81 ? -24.625 -2.145 19.142 1.00 45.09 81 SER A N 1
ATOM 651 C CA . SER A 1 81 ? -24.681 -3.315 18.267 1.00 45.09 81 SER A CA 1
ATOM 652 C C . SER A 1 81 ? -24.665 -4.640 19.037 1.00 45.09 81 SER A C 1
ATOM 654 O O . SER A 1 81 ? -23.657 -5.015 19.638 1.00 45.09 81 SER A O 1
ATOM 656 N N . ALA A 1 82 ? -25.766 -5.382 18.928 1.00 46.03 82 ALA A N 1
ATOM 657 C CA . ALA A 1 82 ? -25.874 -6.788 19.281 1.00 46.03 82 ALA A CA 1
ATOM 658 C C . ALA A 1 82 ? -24.948 -7.644 18.392 1.00 46.03 82 ALA A C 1
ATOM 660 O O . ALA A 1 82 ? -25.364 -8.169 17.364 1.00 46.03 82 ALA A O 1
ATOM 661 N N . ALA A 1 83 ? -23.689 -7.792 18.809 1.00 45.78 83 ALA A N 1
ATOM 662 C CA . ALA A 1 83 ? -22.737 -8.777 18.289 1.00 45.78 83 ALA A CA 1
ATOM 663 C C . ALA A 1 83 ? -22.271 -9.754 19.389 1.00 45.78 83 ALA A C 1
ATOM 665 O O . ALA A 1 83 ? -21.154 -10.252 19.357 1.00 45.78 83 ALA A O 1
ATOM 666 N N . GLU A 1 84 ? -23.139 -10.060 20.358 1.00 45.00 84 GLU A N 1
ATOM 667 C CA . GLU A 1 84 ? -22.938 -11.142 21.330 1.00 45.00 84 GLU A CA 1
ATOM 668 C C . GLU A 1 84 ? -24.154 -12.075 21.315 1.00 45.00 84 GLU A C 1
ATOM 670 O O . GLU A 1 84 ? -25.021 -12.038 22.188 1.00 45.00 84 GLU A O 1
ATOM 675 N N . LYS A 1 85 ? -24.262 -12.922 20.282 1.00 45.56 85 LYS A N 1
ATOM 676 C CA . LYS A 1 85 ? -25.081 -14.138 20.386 1.00 45.56 85 LYS A CA 1
ATOM 677 C C . LYS A 1 85 ? -24.646 -15.239 19.420 1.00 45.56 85 LYS A C 1
ATOM 679 O O . LYS A 1 85 ? -25.238 -15.408 18.360 1.00 45.56 85 LYS A O 1
ATOM 684 N N . LYS A 1 86 ? -23.643 -16.009 19.848 1.00 45.00 86 LYS A N 1
ATOM 685 C CA . LYS A 1 86 ? -23.522 -17.481 19.758 1.00 45.00 86 LYS A CA 1
ATOM 686 C C . LYS A 1 86 ? -22.040 -17.836 19.782 1.00 45.00 86 LYS A C 1
ATOM 688 O O . LYS A 1 86 ? -21.420 -17.690 18.748 1.00 45.00 8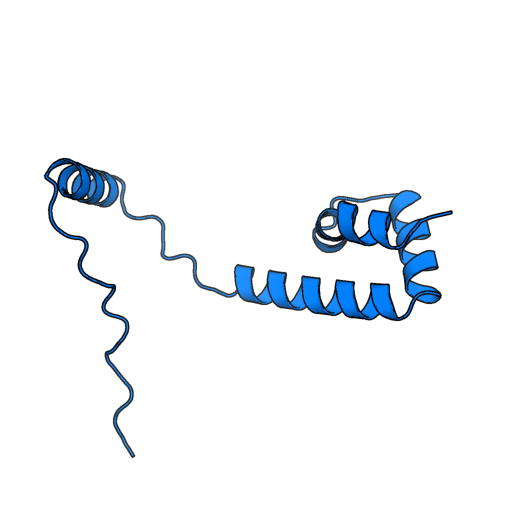6 LYS A O 1
ATOM 693 N N . GLU A 1 87 ? -21.545 -18.344 20.909 1.00 39.44 87 GLU A N 1
ATOM 694 C CA . GLU A 1 87 ? -20.768 -19.593 20.979 1.00 39.44 87 GLU A CA 1
ATOM 695 C C . GLU A 1 87 ? -20.932 -20.149 22.401 1.00 39.44 87 GLU A C 1
ATOM 697 O O . GLU A 1 87 ? -20.292 -19.718 23.354 1.00 39.44 87 GLU A O 1
ATOM 702 N N . GLY A 1 88 ? -21.894 -21.058 22.552 1.00 41.31 88 GLY A N 1
ATOM 703 C CA . GLY A 1 88 ? -21.990 -21.968 23.682 1.00 41.31 88 GLY A CA 1
ATOM 704 C C . GLY A 1 88 ? -21.950 -23.388 23.131 1.00 41.31 88 GLY A C 1
ATOM 705 O O . GLY A 1 88 ? -22.687 -23.685 22.189 1.00 41.31 88 GLY A O 1
ATOM 706 N N . GLY A 1 89 ? -21.108 -24.233 23.728 1.00 41.00 89 GLY A N 1
ATOM 707 C CA . GLY A 1 89 ? -21.101 -25.684 23.532 1.00 41.00 89 GLY A CA 1
ATOM 708 C C . GLY A 1 89 ? -19.798 -26.230 22.949 1.00 41.00 89 GLY A C 1
ATOM 709 O O . GLY A 1 89 ? -19.710 -26.443 21.745 1.00 41.00 89 GLY A O 1
ATOM 710 N N . LEU A 1 90 ? -18.808 -26.520 23.793 1.00 37.00 90 LEU A N 1
ATOM 711 C CA . LEU A 1 90 ? -18.716 -27.787 24.529 1.00 37.00 90 LEU A CA 1
ATOM 712 C C . LEU A 1 90 ? -17.769 -27.631 25.726 1.00 37.00 90 LEU A C 1
ATOM 714 O O . LEU A 1 90 ? -16.730 -26.959 25.555 1.00 37.00 90 LEU A O 1
#

Radius of gyration: 21.52 Å; chains: 1; bounding box: 54×41×41 Å

Sequence (90 aa):
MLRCRDIVRHGEAFVSGEMRGWRRAGFWLHLLFCRYCRRYIRQLRTTRAVSQALPLAEAPAPDELDVLLARILEGAPAQPSAAEKKEGGL

pLDDT: mean 77.82, std 15.93, range [37.0, 93.44]

Organism: NCBI:txid1435465

Secondary structure (DSSP, 8-state):
---HHHHHHTHHHHHHT---SHHHHHHHHHHHH-HHHHHHHHHHHHHHHHHHHS----PPPHHHHHHHHHHHHTT---------------